Protein AF-A0A7X8JK33-F1 (afdb_monomer_lite)

Sequence (78 aa):
MKLTKEQAAVVHAPVGNFLVSAGAGSGKTAVLTDRIVQRILSGELDIQQVLVMTFTEAAAHSMKEKIEQKLRQALHDA

Radius of gyration: 12.61 Å; chains: 1; bounding box: 28×26×33 Å

pLDDT: mean 92.33, std 5.41, range [61.84, 97.0]

Foldseek 3Di:
DDDDPLLVCLLPPDPDDDDDDDDPPRCVLVSVLSSVLVCCVVVVDPPVRDDDDDPDPVSVVVSVVSNVVVNVVVVVVD

Structure (mmCIF, N/CA/C/O backbone):
data_AF-A0A7X8JK33-F1
#
_entry.id   AF-A0A7X8JK33-F1
#
loop_
_atom_site.group_PDB
_atom_site.id
_atom_site.type_symbol
_atom_site.label_atom_id
_atom_site.label_alt_id
_atom_site.label_comp_id
_atom_site.label_asym_id
_atom_site.label_entity_id
_atom_site.label_seq_id
_atom_site.pdbx_PDB_ins_code
_atom_site.Cartn_x
_atom_site.Cartn_y
_atom_site.Cartn_z
_atom_site.occupancy
_atom_site.B_iso_or_equiv
_atom_site.auth_seq_id
_atom_site.auth_comp_id
_atom_site.auth_asym_id
_atom_site.auth_atom_id
_atom_site.pdbx_PDB_model_num
ATOM 1 N N . MET A 1 1 ? -1.304 12.940 0.565 1.00 65.56 1 MET A N 1
ATOM 2 C CA . MET A 1 1 ? -1.022 13.107 -0.882 1.00 65.56 1 MET A CA 1
ATOM 3 C C . MET A 1 1 ? -2.351 13.205 -1.613 1.00 65.56 1 MET A C 1
ATOM 5 O O . MET A 1 1 ? -3.273 12.502 -1.226 1.00 65.56 1 MET A O 1
ATOM 9 N N . LYS A 1 2 ? -2.474 14.064 -2.631 1.00 84.88 2 LYS A N 1
ATOM 10 C CA . LYS A 1 2 ? -3.684 14.120 -3.464 1.00 84.88 2 LYS A CA 1
ATOM 11 C C . LYS A 1 2 ? -3.577 13.067 -4.572 1.00 84.88 2 LYS A C 1
ATOM 13 O O . LYS A 1 2 ? -2.665 13.155 -5.387 1.00 84.88 2 LYS A O 1
ATOM 18 N N . LEU A 1 3 ? -4.468 12.076 -4.568 1.00 91.38 3 LEU A N 1
ATOM 19 C CA . LEU A 1 3 ? -4.547 11.047 -5.612 1.00 91.38 3 LEU A CA 1
ATOM 20 C C . LEU A 1 3 ? -5.104 11.644 -6.914 1.00 91.38 3 LEU A C 1
ATOM 22 O O . LEU A 1 3 ? -5.952 12.542 -6.873 1.00 91.38 3 LEU A O 1
ATOM 26 N N . THR A 1 4 ? -4.661 11.138 -8.069 1.00 95.50 4 THR A N 1
ATOM 27 C CA . THR A 1 4 ? -5.367 11.403 -9.337 1.00 95.50 4 THR A CA 1
ATOM 28 C C . THR A 1 4 ? -6.717 10.683 -9.355 1.00 95.50 4 THR A C 1
ATOM 30 O O . THR A 1 4 ? -6.976 9.810 -8.524 1.00 95.50 4 THR A O 1
ATOM 33 N N . LYS A 1 5 ? -7.588 11.016 -10.318 1.00 95.44 5 LYS A N 1
ATOM 34 C CA . LYS A 1 5 ? -8.891 10.344 -10.457 1.00 95.44 5 LYS A CA 1
ATOM 35 C C . LYS A 1 5 ? -8.725 8.840 -10.689 1.00 95.44 5 LYS A C 1
ATOM 37 O O . LYS A 1 5 ? -9.439 8.042 -10.095 1.00 95.44 5 LYS A O 1
ATOM 42 N N . GLU A 1 6 ? -7.744 8.458 -11.496 1.00 94.75 6 GLU A N 1
ATOM 43 C CA . GLU A 1 6 ? -7.433 7.071 -11.841 1.00 94.75 6 GLU A CA 1
ATOM 44 C C . GLU A 1 6 ? -6.861 6.324 -10.631 1.00 94.75 6 GLU A C 1
ATOM 46 O O . GLU A 1 6 ? -7.257 5.197 -10.346 1.00 94.75 6 GLU A O 1
ATOM 51 N N . GLN A 1 7 ? -5.968 6.964 -9.872 1.00 95.81 7 GLN A N 1
ATOM 52 C CA . GLN A 1 7 ? -5.415 6.388 -8.647 1.00 95.81 7 GLN A CA 1
ATOM 53 C C . GLN A 1 7 ? -6.494 6.202 -7.576 1.00 95.81 7 GLN A C 1
ATOM 55 O O . GLN A 1 7 ? -6.564 5.142 -6.960 1.00 95.81 7 GLN A O 1
ATOM 60 N N . ALA A 1 8 ? -7.362 7.200 -7.387 1.00 95.31 8 ALA A N 1
ATOM 61 C CA . ALA A 1 8 ? -8.497 7.112 -6.476 1.00 95.31 8 ALA A CA 1
ATOM 62 C C . ALA A 1 8 ? -9.459 5.988 -6.891 1.00 95.31 8 ALA A C 1
ATOM 64 O O . ALA A 1 8 ? -9.891 5.216 -6.039 1.00 95.31 8 ALA A O 1
ATOM 65 N N . ALA A 1 9 ? -9.729 5.826 -8.192 1.00 94.50 9 ALA A N 1
ATOM 66 C CA . ALA A 1 9 ? -10.536 4.716 -8.693 1.00 94.50 9 ALA A CA 1
ATOM 67 C C . ALA A 1 9 ? -9.929 3.354 -8.320 1.00 94.50 9 ALA A C 1
ATOM 69 O O . ALA A 1 9 ? -10.653 2.463 -7.887 1.00 94.50 9 ALA A O 1
ATOM 70 N N . VAL A 1 10 ? -8.602 3.199 -8.402 1.00 95.00 10 VAL A N 1
ATOM 71 C CA . VAL A 1 10 ? -7.921 1.969 -7.965 1.00 95.00 10 VAL A CA 1
ATOM 72 C C . VAL A 1 10 ? -7.957 1.801 -6.449 1.00 95.00 10 VAL A C 1
ATOM 74 O O . VAL A 1 10 ? -8.156 0.685 -5.986 1.00 95.00 10 VAL A O 1
ATOM 77 N N . VAL A 1 11 ? -7.786 2.856 -5.651 1.00 95.25 11 VAL A N 1
ATOM 78 C CA . VAL A 1 11 ? -7.854 2.753 -4.180 1.00 95.25 11 VAL A CA 1
ATOM 79 C C . VAL A 1 11 ? -9.253 2.330 -3.724 1.00 95.25 11 VAL A C 1
ATOM 81 O O . VAL A 1 11 ? -9.383 1.402 -2.925 1.00 95.25 11 VAL A O 1
ATOM 84 N N . HIS A 1 12 ? -10.295 2.930 -4.298 1.00 93.19 12 HIS A N 1
ATOM 85 C CA . HIS A 1 12 ? -11.685 2.726 -3.884 1.00 93.19 12 HIS A CA 1
ATOM 86 C C . HIS A 1 12 ? -12.431 1.635 -4.663 1.00 93.19 12 HIS A C 1
ATOM 88 O O . HIS A 1 12 ? -13.584 1.356 -4.348 1.00 93.19 12 HIS A O 1
ATOM 94 N N . ALA A 1 13 ? -11.809 0.988 -5.659 1.00 93.25 13 ALA A N 1
ATOM 95 C CA . ALA A 1 13 ? -12.457 -0.106 -6.384 1.00 93.25 13 ALA A CA 1
ATOM 96 C C . ALA A 1 13 ? -12.921 -1.211 -5.411 1.00 93.25 13 ALA A C 1
ATOM 98 O O . ALA A 1 13 ? -12.199 -1.487 -4.441 1.00 93.25 13 ALA A O 1
ATOM 99 N N . PRO A 1 14 ? -14.064 -1.872 -5.662 1.00 89.12 14 PRO A N 1
ATOM 100 C CA . PRO A 1 14 ? -14.601 -2.919 -4.794 1.00 89.12 14 PRO A CA 1
ATOM 101 C C . PRO A 1 14 ? -13.651 -4.118 -4.655 1.00 89.12 14 PRO A C 1
ATOM 103 O O . PRO A 1 14 ? -12.633 -4.225 -5.350 1.00 89.12 14 PRO A O 1
ATOM 106 N N . VAL A 1 15 ? -13.961 -5.006 -3.709 1.00 84.81 15 VAL A N 1
ATOM 107 C CA . VAL A 1 15 ? -1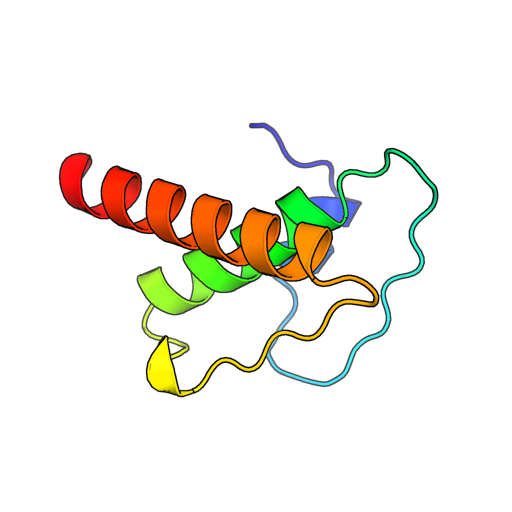3.247 -6.279 -3.560 1.00 84.81 15 VAL A CA 1
ATOM 108 C C . VAL A 1 15 ? -13.568 -7.163 -4.765 1.00 84.81 15 VAL A C 1
ATOM 110 O O . VAL A 1 15 ? -14.723 -7.290 -5.163 1.00 84.81 15 VAL A O 1
ATOM 113 N N . GLY A 1 16 ? -12.534 -7.747 -5.362 1.00 89.00 16 GLY A N 1
ATOM 114 C CA . GLY A 1 16 ? -12.647 -8.571 -6.557 1.00 89.00 16 GLY A CA 1
ATOM 115 C C . GLY A 1 16 ? -11.361 -8.557 -7.375 1.00 89.00 16 GLY A C 1
ATOM 116 O O . GLY A 1 16 ? -10.369 -7.929 -6.998 1.00 89.00 16 GLY A O 1
ATOM 117 N N . ASN A 1 17 ? -11.398 -9.243 -8.512 1.00 93.06 17 ASN A N 1
ATOM 118 C CA . ASN A 1 17 ? -10.265 -9.332 -9.424 1.00 93.06 17 ASN A CA 1
ATOM 119 C C . ASN A 1 17 ? -10.298 -8.165 -10.410 1.00 93.06 17 ASN A C 1
ATOM 121 O O . ASN A 1 17 ? -11.285 -7.969 -11.116 1.00 93.06 17 ASN A O 1
ATOM 125 N N . PHE A 1 18 ? -9.209 -7.410 -10.491 1.00 92.12 18 PHE A N 1
ATOM 126 C CA . PHE A 1 18 ? -9.043 -6.353 -11.480 1.00 92.12 18 PHE A CA 1
ATOM 127 C C . PHE A 1 18 ? -7.572 -6.227 -11.865 1.00 92.12 18 PHE A C 1
ATOM 129 O O . PHE A 1 18 ? -6.670 -6.553 -11.094 1.00 92.12 18 PHE A O 1
ATOM 136 N N . LEU A 1 19 ? -7.342 -5.744 -13.081 1.00 94.12 19 LEU A N 1
ATOM 137 C CA . LEU A 1 19 ? -6.017 -5.501 -13.627 1.00 94.12 19 LEU A CA 1
ATOM 138 C C . LEU A 1 19 ? -5.807 -3.994 -13.760 1.00 94.12 19 LEU A C 1
ATOM 140 O O . LEU A 1 19 ? -6.642 -3.294 -14.327 1.00 94.12 19 LEU A O 1
ATOM 144 N N . VAL A 1 20 ? -4.671 -3.504 -13.268 1.00 93.00 20 VAL A N 1
ATOM 145 C CA . VAL A 1 20 ? -4.280 -2.097 -13.405 1.00 93.00 20 VAL A CA 1
ATOM 146 C C . VAL A 1 20 ? -3.086 -2.008 -14.344 1.00 93.00 20 VAL A C 1
ATOM 148 O O . VAL A 1 20 ? -1.993 -2.465 -14.013 1.00 93.00 20 VAL A O 1
ATOM 151 N N . SER A 1 21 ? -3.283 -1.391 -15.509 1.00 94.25 21 SER A N 1
ATOM 152 C CA . SER A 1 21 ? -2.180 -1.032 -16.405 1.00 94.25 21 SER A CA 1
ATOM 153 C C . SER A 1 21 ? -1.566 0.294 -15.959 1.00 94.25 21 SER A C 1
ATOM 155 O O . SER A 1 21 ? -2.272 1.289 -15.806 1.00 94.25 21 SER A O 1
ATOM 157 N N . ALA A 1 22 ? -0.257 0.311 -15.702 1.00 92.81 22 ALA A N 1
ATOM 158 C CA . ALA A 1 22 ? 0.406 1.458 -15.092 1.00 92.81 22 ALA A CA 1
ATOM 159 C C . ALA A 1 22 ? 1.889 1.572 -15.492 1.00 92.81 22 ALA A C 1
ATOM 161 O O . ALA A 1 22 ? 2.721 0.729 -15.139 1.00 92.81 22 ALA A O 1
ATOM 162 N N . GLY A 1 23 ? 2.234 2.675 -16.164 1.00 93.38 23 GLY A N 1
ATOM 163 C CA . GLY A 1 23 ? 3.600 2.987 -16.598 1.00 93.38 23 GLY A CA 1
ATOM 164 C C . GLY A 1 23 ? 4.588 3.244 -15.451 1.00 93.38 23 GLY A C 1
ATOM 165 O O . GLY A 1 23 ? 4.228 3.285 -14.270 1.00 93.38 23 GLY A O 1
ATOM 166 N N . ALA A 1 24 ? 5.873 3.387 -15.778 1.00 91.94 24 ALA A N 1
ATOM 167 C CA . ALA A 1 24 ? 6.889 3.796 -14.806 1.00 91.94 24 ALA A CA 1
ATOM 168 C C . ALA A 1 24 ? 6.533 5.160 -14.179 1.00 91.94 24 ALA A C 1
ATOM 170 O O . ALA A 1 24 ? 5.928 6.006 -14.828 1.00 91.94 24 ALA A O 1
ATOM 171 N N . GLY A 1 25 ? 6.854 5.355 -12.897 1.00 89.62 25 GLY A N 1
ATOM 172 C CA . GLY A 1 25 ? 6.589 6.622 -12.199 1.00 89.62 25 GLY A CA 1
ATOM 173 C C . GLY A 1 25 ? 5.121 6.919 -11.855 1.00 89.62 25 GLY A C 1
ATOM 174 O O . GLY A 1 25 ? 4.859 7.893 -11.164 1.00 89.62 25 GLY A O 1
ATOM 175 N N . SER A 1 26 ? 4.156 6.070 -12.228 1.00 91.94 26 SER A N 1
ATOM 176 C CA . SER A 1 26 ? 2.719 6.316 -11.985 1.00 91.94 26 SER A CA 1
ATOM 177 C C . SER A 1 26 ? 2.257 6.179 -10.523 1.00 91.94 26 SER A C 1
ATOM 179 O O . SER A 1 26 ? 1.063 6.259 -10.231 1.00 91.94 26 SER A O 1
ATOM 181 N N . GLY A 1 27 ? 3.180 5.918 -9.595 1.00 92.06 27 GLY A N 1
ATOM 182 C CA . GLY A 1 27 ? 2.863 5.738 -8.179 1.00 92.06 27 GLY A CA 1
ATOM 183 C C . GLY A 1 27 ? 2.290 4.365 -7.811 1.00 92.06 27 GLY A C 1
ATOM 184 O O . GLY A 1 27 ? 1.715 4.250 -6.736 1.00 92.06 27 GLY A O 1
ATOM 185 N N . LYS A 1 28 ? 2.467 3.319 -8.642 1.00 93.62 28 LYS A N 1
ATOM 186 C CA . LYS A 1 28 ? 1.953 1.944 -8.407 1.00 93.62 28 LYS A CA 1
ATOM 187 C C . LYS A 1 28 ? 2.041 1.482 -6.951 1.00 93.62 28 LYS A C 1
ATOM 189 O O . LYS A 1 28 ? 1.046 1.066 -6.372 1.00 93.62 28 LYS A O 1
ATOM 194 N N . THR A 1 29 ? 3.231 1.581 -6.360 1.00 92.19 29 THR A N 1
ATOM 195 C CA . THR A 1 29 ? 3.470 1.160 -4.976 1.00 92.19 29 THR A CA 1
ATOM 196 C C . THR A 1 29 ? 2.658 1.992 -3.989 1.00 92.19 29 THR A C 1
ATOM 198 O O . THR A 1 29 ? 2.025 1.419 -3.117 1.00 92.19 29 THR A O 1
ATOM 201 N N . ALA A 1 30 ? 2.630 3.320 -4.138 1.00 92.38 30 ALA A N 1
ATOM 202 C CA . ALA A 1 30 ? 1.866 4.196 -3.250 1.00 92.38 30 ALA A CA 1
ATOM 203 C C . ALA A 1 30 ? 0.360 3.905 -3.326 1.00 92.38 30 ALA A C 1
ATOM 205 O O . ALA A 1 30 ? -0.285 3.787 -2.292 1.00 92.38 30 ALA A O 1
ATOM 206 N N . VAL A 1 31 ? -0.166 3.701 -4.538 1.00 94.75 31 VAL A N 1
ATOM 207 C CA . VAL A 1 31 ? -1.576 3.360 -4.776 1.00 94.75 31 VAL A CA 1
ATOM 208 C C . VAL A 1 31 ? -1.941 2.012 -4.149 1.00 94.75 31 VAL A C 1
ATOM 210 O O . VAL A 1 31 ? -2.960 1.912 -3.472 1.00 94.75 31 VAL A O 1
ATOM 213 N N . LEU A 1 32 ? -1.114 0.975 -4.341 1.00 94.12 32 LEU A N 1
ATOM 214 C CA . LEU A 1 32 ? -1.350 -0.345 -3.744 1.00 94.12 32 LEU A CA 1
ATOM 215 C C . LEU A 1 32 ? -1.281 -0.299 -2.215 1.00 94.12 32 LEU A C 1
ATOM 217 O O . LEU A 1 32 ? -2.156 -0.848 -1.550 1.00 94.12 32 LEU A O 1
ATOM 221 N N . THR A 1 33 ? -0.282 0.386 -1.654 1.00 94.69 33 THR A N 1
ATOM 222 C CA . THR A 1 33 ? -0.163 0.563 -0.205 1.00 94.69 33 THR A CA 1
ATOM 223 C C . THR A 1 33 ? -1.371 1.316 0.362 1.00 94.69 33 THR A C 1
ATOM 225 O O . THR A 1 33 ? -1.943 0.864 1.349 1.00 94.69 33 THR A O 1
ATOM 228 N N . ASP A 1 34 ? -1.794 2.421 -0.261 1.00 94.56 34 ASP A N 1
ATOM 229 C CA . ASP A 1 34 ? -2.972 3.184 0.176 1.00 94.56 34 ASP A CA 1
ATOM 230 C C . ASP A 1 34 ? -4.239 2.335 0.135 1.00 94.56 34 ASP A C 1
ATOM 232 O O . ASP A 1 34 ? -5.004 2.335 1.096 1.00 94.56 34 ASP A O 1
ATOM 236 N N . ARG A 1 35 ? -4.429 1.553 -0.934 1.00 94.44 35 ARG A N 1
ATOM 237 C CA . ARG A 1 35 ? -5.561 0.627 -1.057 1.00 94.44 35 ARG A CA 1
ATOM 238 C C . ARG A 1 35 ? -5.605 -0.385 0.088 1.00 94.44 35 ARG A C 1
ATOM 240 O O . ARG A 1 35 ? -6.681 -0.623 0.630 1.00 94.44 35 ARG A O 1
ATOM 247 N N . ILE A 1 36 ? -4.469 -0.993 0.429 1.00 94.44 36 ILE A N 1
ATOM 248 C CA . ILE A 1 36 ? -4.385 -1.997 1.500 1.00 94.44 36 ILE A CA 1
ATOM 249 C C . ILE A 1 36 ? -4.684 -1.350 2.855 1.00 94.44 36 ILE A C 1
ATOM 251 O O . ILE A 1 36 ? -5.545 -1.829 3.586 1.00 94.44 36 ILE A O 1
ATOM 255 N N . VAL A 1 37 ? -4.020 -0.234 3.167 1.00 94.56 37 VAL A N 1
ATOM 256 C CA . VAL A 1 37 ? -4.168 0.453 4.458 1.00 94.56 37 VAL A CA 1
ATOM 257 C C . VAL A 1 37 ? -5.599 0.942 4.664 1.00 94.56 37 VAL A C 1
ATOM 259 O O . VAL A 1 37 ? -6.169 0.700 5.720 1.00 94.56 37 VAL A O 1
ATOM 262 N N . GLN A 1 38 ? -6.208 1.578 3.659 1.00 93.44 38 GLN A N 1
ATOM 263 C CA . GLN A 1 38 ? -7.592 2.060 3.746 1.00 93.44 38 GLN A CA 1
ATOM 264 C C . GLN A 1 38 ? -8.574 0.925 4.047 1.00 93.44 38 GLN A C 1
ATOM 266 O O . GLN A 1 38 ? -9.458 1.083 4.883 1.00 93.44 38 GLN A O 1
ATOM 271 N N . ARG A 1 39 ? -8.384 -0.243 3.423 1.00 93.31 39 ARG A N 1
ATOM 272 C CA . ARG A 1 39 ? -9.226 -1.417 3.678 1.00 93.31 39 ARG A CA 1
ATOM 273 C C . ARG A 1 39 ? -9.073 -1.965 5.086 1.00 93.31 39 ARG A C 1
ATOM 275 O O . ARG A 1 39 ? -10.080 -2.252 5.724 1.00 93.31 39 ARG A O 1
ATOM 282 N N . ILE A 1 40 ? -7.840 -2.049 5.576 1.00 93.75 40 ILE A N 1
ATOM 283 C CA . ILE A 1 40 ? -7.574 -2.470 6.954 1.00 93.75 40 ILE A CA 1
ATOM 284 C C . ILE A 1 40 ? -8.244 -1.505 7.938 1.00 93.75 40 ILE A C 1
ATOM 286 O O . ILE A 1 40 ? -8.982 -1.937 8.818 1.00 93.75 40 ILE A O 1
ATOM 290 N N . LEU A 1 41 ? -8.063 -0.195 7.749 1.00 92.88 41 LEU A N 1
ATOM 291 C CA . LEU A 1 41 ? -8.645 0.827 8.626 1.00 92.88 41 LEU A CA 1
ATOM 292 C C . LEU A 1 41 ? -10.179 0.870 8.569 1.00 92.88 41 LEU A C 1
ATOM 294 O O . LEU A 1 41 ? -10.814 1.185 9.568 1.00 92.88 41 LEU A O 1
ATOM 298 N N . SER A 1 42 ? -10.782 0.534 7.425 1.00 92.25 42 SER A N 1
ATOM 299 C CA . SER A 1 42 ? -12.242 0.428 7.291 1.00 92.25 42 SER A CA 1
ATOM 300 C C . SER A 1 42 ? -12.843 -0.820 7.953 1.00 92.25 42 SER A C 1
ATOM 302 O O . SER A 1 42 ? -14.062 -0.917 8.064 1.00 92.25 42 SER A O 1
ATOM 304 N N . GLY A 1 43 ? -12.015 -1.789 8.362 1.00 91.56 43 GLY A N 1
ATOM 305 C CA . GLY A 1 43 ? -12.466 -3.087 8.869 1.00 91.56 43 GLY A CA 1
ATOM 306 C C . GLY A 1 43 ? -12.907 -4.078 7.784 1.00 91.56 43 GLY A C 1
ATOM 307 O O . GLY A 1 43 ? -13.307 -5.190 8.113 1.00 91.56 43 GLY A O 1
ATOM 308 N N . GLU A 1 44 ? -12.811 -3.719 6.497 1.00 91.12 44 GLU A N 1
ATOM 309 C CA . GLU A 1 44 ? -13.117 -4.621 5.374 1.00 91.12 44 GLU A CA 1
ATOM 310 C C . GLU A 1 44 ? -12.143 -5.804 5.262 1.00 91.12 44 GLU A C 1
ATOM 312 O O . GLU A 1 44 ? -12.460 -6.797 4.606 1.00 91.12 44 GLU A O 1
ATOM 317 N N . LEU A 1 45 ? -10.933 -5.684 5.819 1.00 90.62 45 LEU A N 1
ATOM 318 C CA . LEU A 1 45 ? -9.854 -6.639 5.584 1.00 90.62 45 LEU A CA 1
ATOM 319 C C . LEU A 1 45 ? -8.937 -6.745 6.810 1.00 90.62 45 LEU A C 1
ATOM 321 O O . LEU A 1 45 ? -8.403 -5.739 7.269 1.00 90.62 45 LEU A O 1
ATOM 325 N N . ASP A 1 46 ? -8.721 -7.958 7.323 1.00 91.69 46 ASP A N 1
ATOM 326 C CA . ASP A 1 46 ? -7.710 -8.209 8.355 1.00 91.69 46 ASP A CA 1
ATOM 327 C C . ASP A 1 46 ? -6.315 -8.232 7.710 1.00 91.69 46 ASP A C 1
ATOM 329 O O . ASP A 1 46 ? -6.103 -8.865 6.674 1.00 91.69 46 ASP A O 1
ATOM 333 N N . ILE A 1 47 ? -5.335 -7.567 8.325 1.00 91.00 47 ILE A N 1
ATOM 334 C CA . ILE A 1 47 ? -3.946 -7.569 7.850 1.00 91.00 47 ILE A CA 1
ATOM 335 C C . ILE A 1 47 ? -3.378 -8.990 7.704 1.00 91.00 47 ILE A C 1
ATOM 337 O O . ILE A 1 47 ? -2.610 -9.250 6.779 1.00 91.00 47 ILE A O 1
ATOM 341 N N . GLN A 1 48 ? -3.811 -9.926 8.553 1.00 93.12 48 GLN A N 1
ATOM 342 C CA . GLN A 1 48 ? -3.402 -11.331 8.522 1.00 93.12 48 GLN A CA 1
ATOM 343 C C . GLN A 1 48 ? -3.947 -12.089 7.301 1.00 93.12 48 GLN A C 1
ATOM 345 O O . GLN A 1 48 ? -3.496 -13.196 7.013 1.00 93.12 48 GLN A O 1
ATOM 350 N N . GLN A 1 49 ? -4.905 -11.508 6.577 1.00 91.44 49 GLN A N 1
ATOM 351 C CA . GLN A 1 49 ? -5.523 -12.078 5.378 1.00 91.44 49 GLN A CA 1
ATOM 352 C C . GLN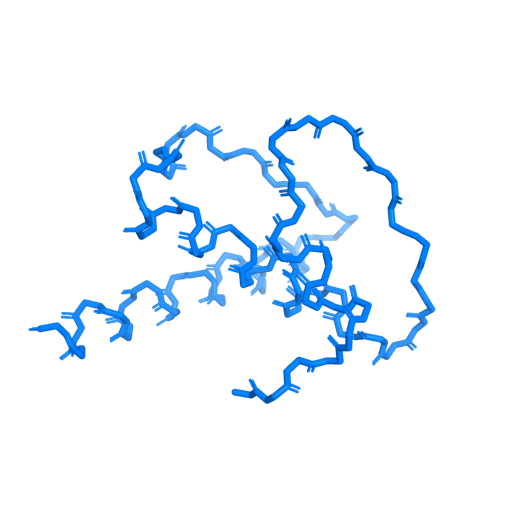 A 1 49 ? -4.970 -11.469 4.077 1.00 91.44 49 GLN A C 1
ATOM 354 O O . GLN A 1 49 ? -5.429 -11.817 2.988 1.00 91.44 49 GLN A O 1
ATOM 359 N N . VAL A 1 50 ? -3.983 -10.567 4.157 1.00 91.62 50 VAL A N 1
ATOM 360 C CA . VAL A 1 50 ? -3.390 -9.913 2.984 1.00 91.62 50 VAL A CA 1
ATOM 361 C C . VAL A 1 50 ? -2.152 -10.672 2.507 1.00 91.62 50 VAL A C 1
ATOM 363 O O . VAL A 1 50 ? -1.148 -10.750 3.210 1.00 91.62 50 VAL A O 1
ATOM 366 N N . LEU A 1 51 ? -2.177 -11.135 1.254 1.00 93.50 51 LEU A N 1
ATOM 367 C CA . LEU A 1 51 ? -0.979 -11.563 0.530 1.00 93.50 51 LEU A CA 1
ATOM 368 C C . LEU A 1 51 ? -0.581 -10.500 -0.496 1.00 93.50 51 LEU A C 1
ATOM 370 O O . LEU A 1 51 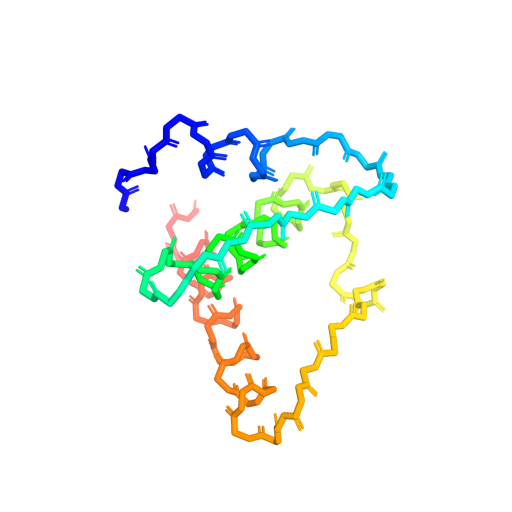? -1.363 -10.126 -1.369 1.00 93.50 51 LEU A O 1
ATOM 374 N N . VAL A 1 52 ? 0.670 -10.058 -0.418 1.00 93.19 52 VAL A N 1
ATOM 375 C CA . VAL A 1 52 ? 1.294 -9.156 -1.386 1.00 93.19 52 VAL A CA 1
ATOM 376 C C . VAL A 1 52 ? 2.488 -9.861 -2.013 1.00 93.19 52 VAL A C 1
ATOM 378 O O . VAL A 1 52 ? 3.325 -10.407 -1.302 1.00 93.19 52 VAL A O 1
ATOM 381 N N . MET A 1 53 ? 2.601 -9.795 -3.339 1.00 95.38 53 MET A N 1
ATOM 382 C CA . MET A 1 53 ? 3.728 -10.362 -4.078 1.00 95.38 53 MET A CA 1
ATOM 383 C C . MET A 1 53 ? 4.394 -9.296 -4.948 1.00 95.38 53 MET A C 1
ATOM 385 O O . MET A 1 53 ? 3.725 -8.492 -5.599 1.00 95.38 53 MET A O 1
ATOM 389 N N . THR A 1 54 ? 5.723 -9.306 -4.981 1.00 95.12 54 THR A N 1
ATOM 390 C CA . THR A 1 54 ? 6.541 -8.418 -5.815 1.00 95.12 54 THR A CA 1
ATOM 391 C C . THR A 1 54 ? 7.648 -9.206 -6.501 1.00 95.12 54 THR A C 1
ATOM 393 O O . THR A 1 54 ? 8.012 -10.286 -6.053 1.00 95.12 54 THR A O 1
ATOM 396 N N . PHE A 1 55 ? 8.212 -8.659 -7.580 1.00 95.44 55 PHE A N 1
ATOM 397 C CA . PHE A 1 55 ? 9.256 -9.346 -8.349 1.00 95.44 55 PHE A CA 1
ATOM 398 C C . PHE A 1 55 ? 10.614 -9.422 -7.630 1.00 95.44 55 PHE A C 1
ATOM 400 O O . PHE A 1 55 ? 11.411 -10.305 -7.920 1.00 95.44 55 PHE A O 1
ATOM 407 N N . THR A 1 56 ? 10.901 -8.495 -6.711 1.00 96.44 56 THR A N 1
ATOM 408 C CA . THR A 1 56 ? 12.179 -8.442 -5.988 1.00 96.44 56 THR A CA 1
ATOM 409 C C . THR A 1 56 ? 11.967 -8.370 -4.482 1.00 96.44 56 THR A C 1
ATOM 411 O O . THR A 1 56 ? 10.993 -7.772 -4.016 1.00 96.44 56 THR A O 1
ATOM 414 N N . GLU A 1 57 ? 12.926 -8.903 -3.724 1.00 97.00 57 GLU A N 1
ATOM 415 C CA . GLU A 1 57 ? 12.963 -8.809 -2.256 1.00 97.00 57 GLU A CA 1
ATOM 416 C C . GLU A 1 57 ? 12.968 -7.352 -1.773 1.00 97.00 57 GLU A C 1
ATOM 418 O O . GLU A 1 57 ? 12.240 -6.982 -0.856 1.00 97.00 57 GLU A O 1
ATOM 423 N N . ALA A 1 58 ? 13.723 -6.479 -2.448 1.00 96.31 58 ALA A N 1
ATOM 424 C CA . ALA A 1 58 ? 13.768 -5.055 -2.116 1.00 96.31 58 ALA A CA 1
ATOM 425 C C . ALA A 1 58 ? 12.395 -4.371 -2.272 1.00 96.31 58 ALA A C 1
ATOM 427 O O . ALA A 1 58 ? 12.026 -3.512 -1.468 1.00 96.31 58 ALA A O 1
ATOM 428 N N . ALA A 1 59 ? 11.615 -4.754 -3.289 1.00 94.44 59 ALA A N 1
ATOM 429 C CA . ALA A 1 59 ? 10.263 -4.238 -3.469 1.00 94.44 59 ALA A CA 1
ATOM 430 C C . ALA A 1 59 ? 9.305 -4.764 -2.389 1.00 94.44 59 ALA A C 1
ATOM 432 O O . ALA A 1 59 ? 8.477 -3.990 -1.902 1.00 94.44 59 ALA A O 1
ATOM 433 N N . ALA A 1 60 ? 9.450 -6.032 -1.987 1.00 95.06 60 ALA A N 1
ATOM 434 C CA . ALA A 1 60 ? 8.660 -6.636 -0.916 1.00 95.06 60 ALA A CA 1
ATOM 435 C C . ALA A 1 60 ? 8.918 -5.918 0.415 1.00 95.06 60 ALA A C 1
ATOM 437 O O . ALA A 1 60 ? 7.978 -5.465 1.071 1.00 95.06 60 ALA A O 1
ATOM 438 N N . HIS A 1 61 ? 10.196 -5.728 0.760 1.00 95.62 61 HIS A N 1
ATOM 439 C CA . HIS A 1 61 ? 10.620 -5.005 1.957 1.00 95.62 61 HIS A CA 1
ATOM 440 C C . HIS A 1 61 ? 10.082 -3.573 1.970 1.00 95.62 61 HIS A C 1
ATOM 442 O O . HIS A 1 61 ? 9.423 -3.165 2.925 1.00 95.62 61 HIS A O 1
ATOM 448 N N . SER A 1 62 ? 10.267 -2.838 0.867 1.00 94.94 62 SER A N 1
ATOM 449 C CA . SER A 1 62 ? 9.761 -1.469 0.750 1.00 94.94 62 SER A CA 1
ATOM 450 C C . SER A 1 62 ? 8.240 -1.398 0.903 1.00 94.94 62 SER A C 1
ATOM 452 O O . SER A 1 62 ? 7.724 -0.438 1.477 1.00 94.94 62 SER A O 1
ATOM 454 N N . MET A 1 63 ? 7.498 -2.385 0.384 1.00 94.88 63 MET A N 1
ATOM 455 C CA . MET A 1 63 ? 6.044 -2.403 0.531 1.00 94.88 63 MET A CA 1
ATOM 456 C C . MET A 1 63 ? 5.629 -2.669 1.981 1.00 94.88 63 MET A C 1
ATOM 458 O O . MET A 1 63 ? 4.754 -1.964 2.482 1.00 94.88 63 MET A O 1
ATOM 462 N N . LYS A 1 64 ? 6.290 -3.611 2.665 1.00 94.25 64 LYS A N 1
ATOM 463 C CA . LYS A 1 64 ? 6.074 -3.884 4.091 1.00 94.25 64 LYS A CA 1
ATOM 464 C C . LYS A 1 64 ? 6.294 -2.632 4.945 1.00 94.25 64 LYS A C 1
ATOM 466 O O . LYS A 1 64 ? 5.390 -2.245 5.680 1.00 94.25 64 LYS A O 1
ATOM 471 N N . GLU A 1 65 ? 7.440 -1.966 4.797 1.00 95.81 65 GLU A N 1
ATOM 472 C CA . GLU A 1 65 ? 7.778 -0.754 5.562 1.00 95.81 65 GLU A CA 1
ATOM 473 C C . GLU A 1 65 ? 6.750 0.363 5.360 1.00 95.81 65 GLU A C 1
ATOM 475 O O . GLU A 1 65 ? 6.324 1.008 6.315 1.00 95.81 65 GLU A O 1
ATOM 480 N N . LYS A 1 66 ? 6.302 0.579 4.118 1.00 95.25 66 LYS A N 1
ATOM 481 C CA . LYS A 1 66 ? 5.317 1.625 3.806 1.00 95.25 66 LYS A CA 1
ATOM 482 C C . LYS A 1 66 ? 3.942 1.337 4.401 1.00 95.25 66 LYS A C 1
ATOM 484 O O . LYS A 1 66 ? 3.278 2.275 4.843 1.00 95.25 66 LYS A O 1
ATOM 489 N N . ILE A 1 67 ? 3.501 0.076 4.386 1.00 94.88 67 ILE A N 1
ATOM 490 C CA . ILE A 1 67 ? 2.244 -0.333 5.028 1.00 94.88 67 ILE A CA 1
ATOM 491 C C . ILE A 1 67 ? 2.358 -0.106 6.537 1.00 94.88 67 ILE A C 1
ATOM 493 O O . ILE A 1 67 ? 1.502 0.560 7.116 1.00 94.88 67 ILE A O 1
ATOM 497 N N . GLU A 1 68 ? 3.438 -0.588 7.154 1.00 94.75 68 GLU A N 1
ATOM 498 C CA . GLU A 1 68 ? 3.681 -0.436 8.589 1.00 94.75 68 GLU A CA 1
ATOM 499 C C . GLU A 1 68 ? 3.698 1.038 9.010 1.00 94.75 68 GLU A C 1
ATOM 501 O O . GLU A 1 68 ? 2.988 1.425 9.937 1.00 94.75 68 GLU A O 1
ATOM 506 N N . GLN A 1 69 ? 4.451 1.881 8.300 1.00 95.50 69 GLN A N 1
ATOM 507 C CA . GLN A 1 69 ? 4.546 3.309 8.593 1.00 95.50 69 GLN A CA 1
ATOM 508 C C . GLN A 1 69 ? 3.175 3.994 8.543 1.00 95.50 69 GLN A C 1
ATOM 510 O O . GLN A 1 69 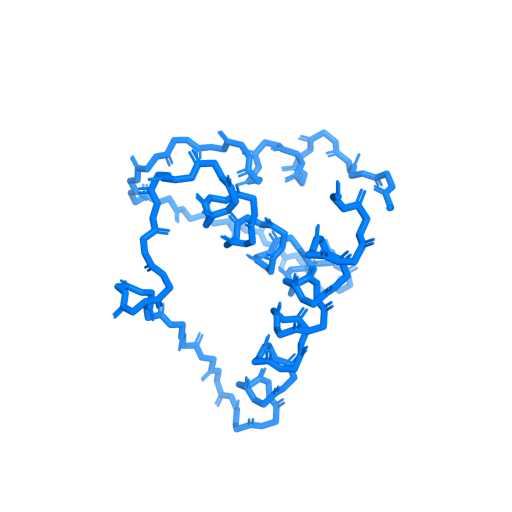? 2.846 4.786 9.423 1.00 95.50 69 GLN A O 1
ATOM 515 N N . LYS A 1 70 ? 2.361 3.689 7.527 1.00 93.88 70 LYS A N 1
ATOM 516 C CA . LYS A 1 70 ? 1.026 4.283 7.379 1.00 93.88 70 LYS A CA 1
ATOM 517 C C . LYS A 1 70 ? 0.049 3.815 8.449 1.00 93.88 70 LYS A C 1
ATOM 519 O O . LYS A 1 70 ? -0.730 4.631 8.927 1.00 93.88 70 LYS A O 1
ATOM 524 N N . LEU A 1 71 ? 0.094 2.540 8.832 1.00 93.62 71 LEU A N 1
ATOM 525 C CA . LEU A 1 71 ? -0.733 2.026 9.923 1.00 93.62 71 LEU A CA 1
ATOM 526 C C . LEU A 1 71 ? -0.336 2.658 11.259 1.00 93.62 71 LEU A C 1
ATOM 528 O O . LEU A 1 71 ? -1.207 3.106 11.994 1.00 93.62 71 LEU A O 1
ATOM 532 N N . ARG A 1 72 ? 0.969 2.772 11.543 1.00 94.69 72 ARG A N 1
ATOM 533 C CA . ARG A 1 72 ? 1.464 3.478 12.737 1.00 94.69 72 ARG A CA 1
ATOM 534 C C . ARG A 1 72 ? 0.992 4.928 12.763 1.00 94.69 72 ARG A C 1
ATOM 536 O O . ARG A 1 72 ? 0.488 5.373 13.784 1.00 94.69 72 ARG A O 1
ATOM 543 N N . GLN A 1 73 ? 1.111 5.640 11.643 1.00 93.56 73 GLN A N 1
ATOM 544 C CA . GLN A 1 73 ? 0.638 7.019 11.533 1.00 93.56 73 GLN A CA 1
ATOM 545 C C . GLN A 1 73 ? -0.868 7.122 11.812 1.00 93.56 73 GLN A C 1
ATOM 547 O O . GLN A 1 73 ? -1.280 7.930 12.634 1.00 93.56 73 GLN A O 1
ATOM 552 N N . ALA A 1 74 ? -1.678 6.253 11.202 1.00 89.88 74 ALA A N 1
ATOM 553 C CA . ALA A 1 74 ? -3.125 6.243 11.407 1.00 89.88 74 ALA A CA 1
ATOM 554 C C . ALA A 1 74 ? -3.534 5.950 12.861 1.00 89.88 74 ALA A C 1
ATOM 556 O O . ALA A 1 74 ? -4.548 6.465 13.313 1.00 89.88 74 ALA A O 1
ATOM 557 N N . LEU A 1 75 ? -2.751 5.149 13.591 1.00 88.31 75 LEU A N 1
ATOM 558 C CA . LEU A 1 75 ? -2.971 4.882 15.016 1.00 88.31 75 LEU A CA 1
ATOM 559 C C . LEU A 1 75 ? -2.566 6.055 15.919 1.00 88.31 75 LEU A C 1
ATOM 561 O O . LEU A 1 75 ? -3.117 6.187 17.003 1.00 88.31 75 LEU A O 1
ATOM 565 N N . HIS A 1 76 ? -1.588 6.869 15.510 1.00 90.56 76 HIS A N 1
ATOM 566 C CA . HIS A 1 76 ? -1.180 8.067 16.253 1.00 90.56 76 HIS A CA 1
ATOM 567 C C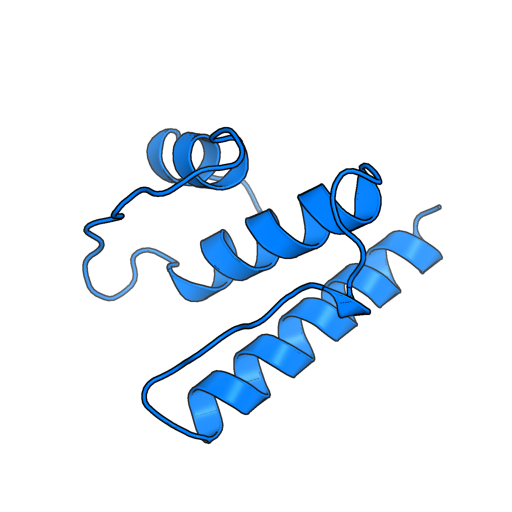 . HIS A 1 76 ? -2.112 9.262 16.022 1.00 90.56 76 HIS A C 1
ATOM 569 O O . HIS A 1 76 ? -2.213 10.118 16.896 1.00 90.56 76 HIS A O 1
ATOM 575 N N . ASP A 1 77 ? -2.753 9.325 14.854 1.00 79.38 77 ASP A N 1
ATOM 576 C CA . ASP A 1 77 ? -3.669 10.405 14.466 1.00 79.38 7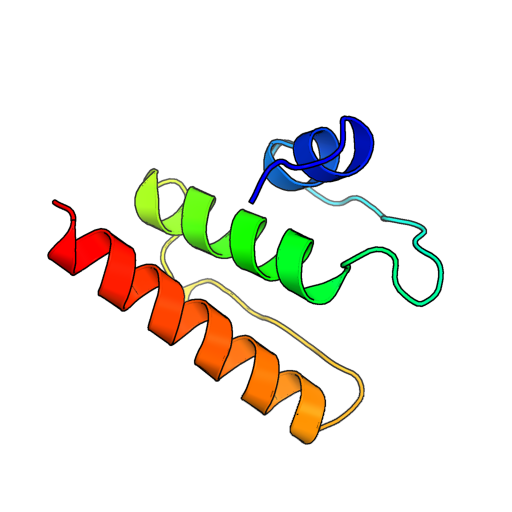7 ASP A CA 1
ATOM 577 C C . ASP A 1 77 ? -5.119 10.184 14.953 1.00 79.38 77 ASP A C 1
ATOM 579 O O . ASP A 1 77 ? -5.969 11.052 14.734 1.00 79.38 77 ASP A O 1
ATOM 583 N N . ALA A 1 78 ? -5.406 9.031 15.571 1.00 61.84 78 ALA A N 1
ATOM 584 C CA . ALA A 1 78 ? -6.705 8.645 16.131 1.00 61.84 78 ALA A CA 1
ATOM 585 C C . ALA A 1 78 ? -6.805 8.979 17.627 1.00 61.84 78 ALA A C 1
ATOM 587 O O . ALA A 1 78 ? -7.898 9.424 18.045 1.00 61.84 78 ALA A O 1
#

Secondary structure (DSSP, 8-state):
-PPPHHHHHHHHPPSS-------TTS-HHHHHHHHHHHHHHHTSS-GGG-----SSHHHHHHHHHHHHHHHHHHHH--